Protein AF-A0A7C1CS81-F1 (afdb_monomer_lite)

Radius of gyration: 19.19 Å; chains: 1; bounding box: 36×23×57 Å

Sequence (75 aa):
MSWYLVFISLNLINFLQFNQNRLIMYKCKVCGYIYDENIGDPDRGIPAGIPFEDLPDNWHCPVCNVTKDYFEEFK

pLDDT: mean 80.93, std 15.83, range [52.44, 96.06]

Structure (mmCIF, N/CA/C/O backbone):
data_AF-A0A7C1CS81-F1
#
_entry.id   AF-A0A7C1CS81-F1
#
loop_
_atom_site.group_PDB
_atom_site.id
_atom_site.type_symbol
_atom_site.label_atom_id
_atom_site.label_alt_id
_atom_site.label_comp_id
_atom_site.label_asym_id
_atom_site.label_entity_id
_atom_site.label_seq_id
_atom_site.pdbx_PDB_ins_code
_atom_site.Cartn_x
_atom_site.Cartn_y
_atom_site.Cartn_z
_atom_site.occupancy
_atom_site.B_iso_or_equiv
_atom_site.auth_seq_id
_atom_site.auth_comp_id
_atom_site.auth_asym_id
_atom_site.auth_atom_id
_atom_site.pdbx_PDB_model_num
ATOM 1 N N . MET A 1 1 ? -26.245 -14.087 45.875 1.00 54.78 1 MET A N 1
ATOM 2 C CA . MET A 1 1 ? -24.955 -14.804 45.746 1.00 54.78 1 MET A CA 1
ATOM 3 C C . MET A 1 1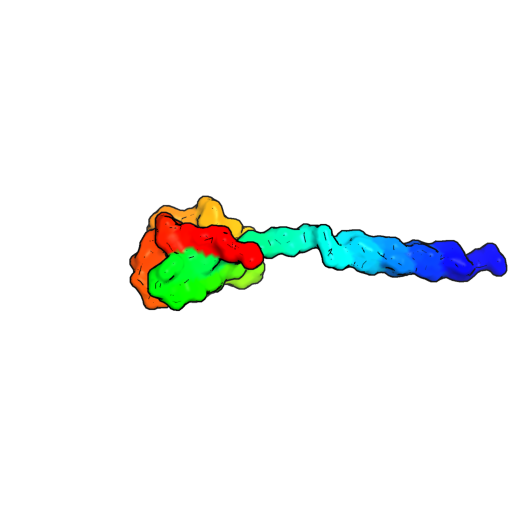 ? -24.817 -15.529 44.401 1.00 54.78 1 MET A C 1
ATOM 5 O O . MET A 1 1 ? -24.336 -16.646 44.359 1.00 54.78 1 MET A O 1
ATOM 9 N N . SER A 1 2 ? -25.223 -14.903 43.288 1.00 59.12 2 SER A N 1
ATOM 10 C CA . SER A 1 2 ? -25.001 -15.460 41.940 1.00 59.12 2 SER A CA 1
ATOM 11 C C . SER A 1 2 ? -25.033 -14.364 40.862 1.00 59.12 2 SER A C 1
ATOM 13 O O . SER A 1 2 ? -25.600 -14.549 39.796 1.00 59.12 2 SER A O 1
ATOM 15 N N . TRP A 1 3 ? -24.477 -13.187 41.176 1.00 52.44 3 TRP A N 1
ATOM 16 C CA . TRP A 1 3 ? -24.281 -12.070 40.230 1.00 52.44 3 TRP A CA 1
ATOM 17 C C . TRP A 1 3 ? -22.799 -11.653 40.122 1.00 52.44 3 TRP A C 1
ATOM 19 O O . TRP A 1 3 ? -22.384 -11.147 39.089 1.00 52.44 3 TRP A O 1
ATOM 29 N N . TYR A 1 4 ? -21.964 -11.950 41.131 1.00 57.69 4 TYR A N 1
ATOM 30 C CA . TYR A 1 4 ? -20.517 -11.666 41.113 1.00 57.69 4 TYR A CA 1
ATOM 31 C C . TYR A 1 4 ? -19.747 -12.457 40.040 1.00 57.69 4 TYR A C 1
ATOM 33 O O . TYR A 1 4 ? -18.824 -11.926 39.431 1.00 57.69 4 TYR A O 1
ATOM 41 N N . LEU A 1 5 ? -20.144 -13.705 39.765 1.00 57.69 5 LEU A N 1
ATOM 42 C CA . LEU A 1 5 ? -19.481 -14.550 38.762 1.00 57.69 5 LEU A CA 1
ATOM 43 C C . LEU A 1 5 ? -19.724 -14.067 37.319 1.00 57.69 5 LEU A C 1
ATOM 45 O O . LEU A 1 5 ? -18.858 -14.249 36.471 1.00 57.69 5 LEU A O 1
ATOM 49 N N . VAL A 1 6 ? -20.850 -13.388 37.057 1.00 57.69 6 VAL A N 1
ATOM 50 C CA . VAL A 1 6 ? -21.189 -12.836 35.729 1.00 57.69 6 VAL A CA 1
ATOM 51 C C . VAL A 1 6 ? -20.406 -11.543 35.435 1.00 57.69 6 VAL A C 1
ATOM 53 O O . VAL A 1 6 ? -20.038 -11.273 34.294 1.00 57.69 6 VAL A O 1
ATOM 56 N N . PHE A 1 7 ? -20.080 -10.754 36.466 1.00 53.19 7 PHE A N 1
ATOM 57 C CA . PHE A 1 7 ? -19.259 -9.540 36.327 1.00 53.19 7 PHE A CA 1
ATOM 58 C C . PHE A 1 7 ? -17.766 -9.836 36.103 1.00 53.19 7 PHE A C 1
ATOM 60 O O . PHE A 1 7 ? -17.086 -9.089 35.394 1.00 53.19 7 PHE A O 1
ATOM 67 N N . ILE A 1 8 ? -17.247 -10.935 36.660 1.00 57.72 8 ILE A N 1
ATOM 68 C CA . ILE A 1 8 ? -15.848 -11.351 36.458 1.00 57.72 8 ILE A CA 1
ATOM 69 C C . ILE A 1 8 ? -15.638 -11.888 35.029 1.00 57.72 8 ILE A C 1
ATOM 71 O O . ILE A 1 8 ? -14.603 -11.617 34.423 1.00 57.72 8 ILE A O 1
ATOM 75 N N . SER A 1 9 ? -16.632 -12.561 34.432 1.00 57.69 9 SER A N 1
ATOM 76 C CA . SER A 1 9 ? -16.526 -13.067 33.054 1.00 57.69 9 SER A CA 1
ATOM 77 C C . SER A 1 9 ? -16.515 -11.968 31.984 1.00 57.69 9 SER A C 1
ATOM 79 O O . SER A 1 9 ? -15.833 -12.118 30.976 1.00 57.69 9 SER A O 1
ATOM 81 N N . LEU A 1 10 ? -17.198 -10.837 32.195 1.00 54.88 10 LEU A N 1
ATOM 82 C CA . LEU A 1 10 ? -17.208 -9.716 31.235 1.00 54.88 10 LEU A CA 1
ATOM 83 C C . LEU A 1 10 ? -15.869 -8.958 31.164 1.00 54.88 10 LEU A C 1
ATOM 85 O O . LEU A 1 10 ? -15.538 -8.383 30.129 1.00 54.88 10 LEU A O 1
ATOM 89 N N . ASN A 1 11 ? -15.068 -8.987 32.232 1.00 56.03 11 ASN A N 1
ATOM 90 C CA . ASN A 1 11 ? -13.732 -8.382 32.242 1.00 56.03 11 ASN A CA 1
ATOM 91 C C . ASN A 1 11 ? -12.677 -9.248 31.525 1.00 56.03 11 ASN A C 1
ATOM 93 O O . ASN A 1 11 ? -11.693 -8.713 31.025 1.00 56.03 11 ASN A O 1
ATOM 97 N N . LEU A 1 12 ? -12.898 -10.564 31.407 1.00 56.31 12 LEU A N 1
ATOM 98 C CA . LEU A 1 12 ? -12.035 -11.471 30.636 1.00 56.31 12 LEU A CA 1
ATOM 99 C C . LEU A 1 12 ? -12.323 -11.425 29.130 1.00 56.31 12 LEU A C 1
ATOM 101 O O . LEU A 1 12 ? -11.394 -11.511 28.331 1.00 56.31 12 LEU A O 1
ATOM 105 N N . ILE A 1 13 ? -13.585 -11.238 28.732 1.00 57.88 13 ILE A N 1
ATOM 106 C CA . ILE A 1 13 ? -13.956 -11.127 27.311 1.00 57.88 13 ILE A CA 1
ATOM 107 C C . ILE A 1 13 ? -13.326 -9.866 26.690 1.00 57.88 13 ILE A C 1
ATOM 109 O O . ILE A 1 13 ? -12.750 -9.937 25.610 1.00 57.88 13 ILE A O 1
ATOM 113 N N . ASN A 1 14 ? -13.308 -8.743 27.421 1.00 54.16 14 ASN A N 1
ATOM 114 C CA . ASN A 1 14 ? -12.617 -7.518 26.992 1.00 54.16 14 ASN A CA 1
ATOM 115 C C . ASN A 1 14 ? -11.080 -7.648 26.943 1.00 54.16 14 ASN A C 1
ATOM 117 O O . ASN A 1 14 ? -10.426 -6.878 26.245 1.00 54.16 14 ASN A O 1
ATOM 121 N N . PHE A 1 15 ? -10.489 -8.610 27.662 1.00 58.28 15 PHE A N 1
ATOM 122 C CA . PHE A 1 15 ? -9.038 -8.823 27.692 1.00 58.28 15 PHE A CA 1
ATOM 123 C C . PHE A 1 15 ? -8.535 -9.626 26.477 1.00 58.28 15 PHE A C 1
ATOM 125 O O . PHE A 1 15 ? -7.416 -9.410 26.020 1.00 58.28 15 PHE A O 1
ATOM 132 N N . LEU A 1 16 ? -9.368 -10.507 25.907 1.00 60.41 16 LEU A N 1
ATOM 133 C CA . LEU A 1 16 ? -9.007 -11.335 24.745 1.00 60.41 16 LEU A CA 1
ATOM 134 C C . LEU A 1 16 ? -9.091 -10.598 23.396 1.00 60.41 16 LEU A C 1
ATOM 136 O O . LEU A 1 16 ? -8.451 -11.024 22.441 1.00 60.41 16 LEU A O 1
ATOM 140 N N . GLN A 1 17 ? -9.829 -9.487 23.301 1.00 56.88 17 GLN A N 1
ATOM 141 C CA . GLN A 1 17 ? -9.930 -8.687 22.067 1.00 56.88 17 GLN A CA 1
ATOM 142 C C . GLN A 1 17 ? -8.952 -7.507 21.996 1.00 56.88 17 GLN A C 1
ATOM 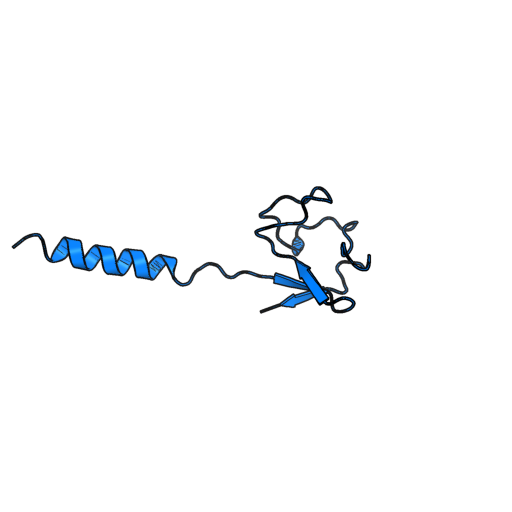144 O O . GLN A 1 17 ? -8.824 -6.892 20.941 1.00 56.88 17 GLN A O 1
ATOM 149 N N . PHE A 1 18 ? -8.229 -7.193 23.077 1.00 53.59 18 PHE A N 1
ATOM 150 C CA . PHE A 1 18 ? -7.374 -6.000 23.128 1.00 53.59 18 PHE A CA 1
ATOM 151 C C . PHE A 1 18 ? -5.944 -6.210 22.586 1.00 53.59 18 PHE A C 1
ATOM 153 O O . PHE A 1 18 ? -5.155 -5.269 22.577 1.00 53.59 18 PHE A O 1
ATOM 160 N N . ASN A 1 19 ? -5.556 -7.418 22.150 1.00 64.00 19 ASN A N 1
ATOM 161 C CA . ASN A 1 19 ? -4.157 -7.676 21.767 1.00 64.00 19 ASN A CA 1
ATOM 162 C C . ASN A 1 19 ? -3.951 -8.806 20.739 1.00 64.00 19 ASN A C 1
ATOM 164 O O . ASN A 1 19 ? -3.084 -9.646 20.947 1.00 64.00 19 ASN A O 1
ATOM 168 N N . GLN A 1 20 ? -4.733 -8.892 19.653 1.00 62.44 20 GLN A N 1
ATOM 169 C CA . GLN A 1 20 ? -4.483 -9.928 18.625 1.00 62.44 20 GLN A CA 1
ATOM 170 C C . GLN A 1 20 ? -4.716 -9.545 17.154 1.00 62.44 20 GLN A C 1
ATOM 172 O O . GLN A 1 20 ? -4.758 -10.436 16.317 1.00 62.44 20 GLN A O 1
ATOM 177 N N . ASN A 1 21 ? -4.736 -8.263 16.781 1.00 59.78 21 ASN A N 1
ATOM 178 C CA . ASN A 1 21 ? -4.567 -7.902 15.366 1.00 59.78 21 ASN A CA 1
ATOM 179 C C . ASN A 1 21 ? -3.162 -7.352 15.154 1.00 59.78 21 ASN A C 1
ATOM 181 O O . ASN A 1 21 ? -2.913 -6.161 15.330 1.00 59.78 21 ASN A O 1
ATOM 185 N N . ARG A 1 22 ? -2.221 -8.233 14.799 1.00 63.56 22 ARG A N 1
ATOM 186 C CA . ARG A 1 22 ? -0.941 -7.791 14.244 1.00 63.56 22 ARG A CA 1
ATOM 187 C C . ARG A 1 22 ? -1.232 -7.234 12.851 1.00 63.56 22 ARG A C 1
ATOM 189 O O . ARG A 1 22 ? -1.338 -7.997 11.903 1.00 63.56 22 ARG A O 1
ATOM 196 N N . LEU A 1 23 ? -1.404 -5.921 12.766 1.00 69.38 23 LEU A N 1
ATOM 197 C CA . LEU A 1 23 ? -1.543 -5.204 11.505 1.00 69.38 23 LEU A CA 1
ATOM 198 C C . LEU A 1 23 ? -0.161 -5.119 10.861 1.00 69.38 23 LEU A C 1
ATOM 200 O O . LEU A 1 23 ? 0.680 -4.346 11.315 1.00 69.38 23 LEU A O 1
ATOM 204 N N . ILE A 1 24 ? 0.103 -5.966 9.868 1.00 79.19 24 ILE A N 1
ATOM 205 C CA . ILE A 1 24 ? 1.328 -5.878 9.079 1.00 79.19 24 ILE A CA 1
ATOM 206 C C . ILE A 1 24 ? 1.043 -4.862 7.977 1.00 79.19 24 ILE A C 1
ATOM 208 O O . ILE A 1 24 ? 0.230 -5.096 7.092 1.00 79.19 24 ILE A O 1
ATOM 212 N N . MET A 1 25 ? 1.649 -3.684 8.086 1.00 88.69 25 MET A N 1
ATOM 213 C CA . MET A 1 25 ? 1.536 -2.639 7.073 1.00 88.69 25 MET A CA 1
ATOM 214 C C . MET A 1 25 ? 2.824 -2.594 6.266 1.00 88.69 25 MET A C 1
ATOM 216 O O . MET A 1 25 ? 3.895 -2.894 6.790 1.00 88.69 25 MET A O 1
ATOM 220 N N . TYR A 1 26 ? 2.745 -2.189 5.002 1.00 93.94 26 TYR A N 1
ATOM 221 C CA . TYR A 1 26 ? 3.928 -2.060 4.153 1.00 93.94 26 TYR A CA 1
ATOM 222 C C . TYR A 1 26 ? 4.071 -0.630 3.671 1.00 93.94 26 TYR A C 1
ATOM 224 O O . TYR A 1 26 ? 3.156 -0.070 3.072 1.00 93.94 26 TYR A O 1
ATOM 232 N N . LYS A 1 27 ? 5.234 -0.027 3.901 1.00 94.94 27 LYS A N 1
ATOM 233 C CA . LYS A 1 27 ? 5.523 1.343 3.491 1.00 94.94 27 LYS A CA 1
ATOM 234 C C . LYS A 1 27 ? 6.444 1.363 2.281 1.00 94.94 27 LYS A C 1
ATOM 236 O O . LYS A 1 27 ? 7.496 0.734 2.264 1.00 94.94 27 LYS A O 1
ATOM 241 N N . CYS A 1 28 ? 6.083 2.145 1.275 1.00 96.06 28 CYS A N 1
ATOM 242 C CA . CYS A 1 28 ? 6.934 2.419 0.131 1.00 96.06 28 CYS A CA 1
ATOM 243 C C . CYS A 1 28 ? 8.108 3.317 0.547 1.00 96.06 28 CYS A C 1
ATOM 245 O O . CYS A 1 28 ? 7.903 4.454 0.979 1.00 96.06 28 CYS A O 1
ATOM 247 N N . LYS A 1 29 ? 9.345 2.860 0.332 1.00 95.94 29 LYS A N 1
ATOM 248 C CA . LYS A 1 29 ? 10.576 3.617 0.631 1.00 95.94 29 LYS A CA 1
ATOM 249 C C . LYS A 1 29 ? 10.760 4.861 -0.241 1.00 95.94 29 LYS A C 1
ATOM 251 O O . LYS A 1 29 ? 11.525 5.749 0.116 1.00 95.94 29 LYS A O 1
ATOM 256 N N . VAL A 1 30 ? 10.086 4.919 -1.392 1.00 95.62 30 VAL A N 1
ATOM 257 C CA . VAL A 1 30 ? 10.268 5.980 -2.398 1.00 95.62 30 VAL A CA 1
ATOM 258 C C . VAL A 1 30 ? 9.332 7.161 -2.159 1.00 95.62 30 VAL A C 1
ATOM 260 O O . VAL A 1 30 ? 9.777 8.304 -2.175 1.00 95.62 30 VAL A O 1
ATOM 263 N N . CYS A 1 31 ? 8.039 6.902 -1.939 1.00 96.00 31 CYS A N 1
ATOM 264 C CA . CYS A 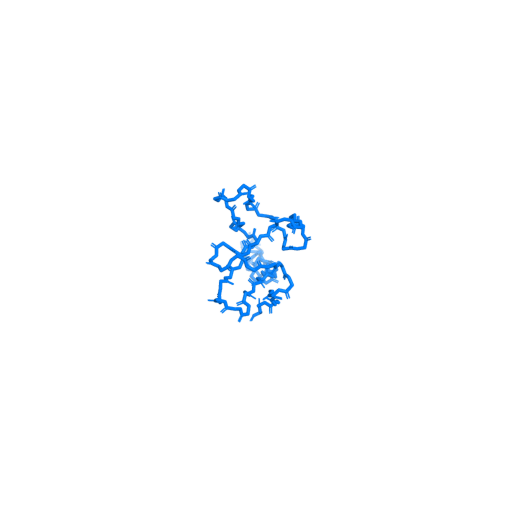1 31 ? 7.032 7.957 -1.770 1.00 96.00 31 CYS A CA 1
ATOM 265 C C . CYS A 1 31 ? 6.397 8.007 -0.374 1.00 96.00 31 CYS A C 1
ATOM 267 O O . CYS A 1 31 ? 5.707 8.970 -0.058 1.00 96.00 31 CYS A O 1
ATOM 269 N N . GLY A 1 32 ? 6.602 6.984 0.460 1.00 94.06 32 GLY A N 1
ATOM 270 C CA . GLY A 1 32 ? 6.004 6.899 1.790 1.00 94.06 32 GLY A CA 1
ATOM 271 C C . GLY A 1 32 ? 4.561 6.391 1.836 1.00 94.06 32 GLY A C 1
ATOM 272 O O . GLY A 1 32 ? 3.985 6.404 2.919 1.00 94.06 32 GLY A O 1
ATOM 273 N N . TYR A 1 33 ? 3.984 5.936 0.716 1.00 94.38 33 TYR A N 1
ATOM 274 C CA . TYR A 1 33 ? 2.668 5.280 0.694 1.00 94.38 33 TYR A CA 1
ATOM 275 C C . TYR A 1 33 ? 2.633 4.066 1.631 1.00 94.38 33 TYR A C 1
ATOM 277 O O . TYR A 1 33 ? 3.592 3.297 1.647 1.00 94.38 33 TYR A O 1
ATOM 285 N N . ILE A 1 34 ? 1.539 3.885 2.373 1.00 93.56 34 ILE A N 1
ATOM 286 C CA . ILE A 1 34 ? 1.335 2.764 3.297 1.00 93.56 34 ILE A CA 1
ATOM 287 C C . ILE A 1 34 ? 0.211 1.888 2.744 1.00 93.56 34 ILE A C 1
ATOM 289 O O . ILE A 1 34 ? -0.907 2.363 2.560 1.00 93.56 34 ILE A O 1
ATOM 293 N N . TYR A 1 35 ? 0.524 0.623 2.483 1.00 92.81 35 TYR A N 1
ATOM 294 C CA . TYR A 1 35 ? -0.447 -0.413 2.171 1.00 92.81 35 TYR A CA 1
ATOM 295 C C . TYR A 1 35 ? -1.011 -0.985 3.477 1.00 92.81 35 TYR A C 1
ATOM 297 O O . TYR A 1 35 ? -0.250 -1.484 4.312 1.00 92.81 35 TYR A O 1
ATOM 305 N N . ASP A 1 36 ? -2.330 -0.884 3.644 1.00 91.38 36 ASP A N 1
ATOM 306 C CA . ASP A 1 36 ? -3.086 -1.471 4.753 1.00 91.38 36 ASP A CA 1
ATOM 307 C C . ASP A 1 36 ? -3.884 -2.663 4.227 1.00 91.38 36 ASP A C 1
ATOM 309 O O . ASP A 1 36 ? -4.774 -2.502 3.392 1.00 91.38 36 ASP A O 1
ATOM 313 N N . GLU A 1 37 ? -3.590 -3.853 4.743 1.00 90.00 37 GLU A N 1
ATOM 314 C CA . GLU A 1 37 ? -4.255 -5.094 4.348 1.00 90.00 37 GLU A CA 1
ATOM 315 C C . GLU A 1 37 ? -5.765 -5.054 4.614 1.00 90.00 37 GLU A C 1
ATOM 317 O O . GLU A 1 37 ? -6.518 -5.668 3.872 1.00 90.00 37 GLU A O 1
ATOM 322 N N . ASN A 1 38 ? -6.256 -4.295 5.603 1.00 88.38 38 ASN A N 1
ATOM 323 C CA . ASN A 1 38 ? -7.696 -4.178 5.885 1.00 88.38 38 ASN A CA 1
ATOM 324 C C . ASN A 1 38 ? -8.437 -3.287 4.892 1.00 88.38 38 ASN A C 1
ATOM 326 O O . ASN A 1 38 ? -9.666 -3.302 4.859 1.00 88.38 38 ASN A O 1
ATOM 330 N N . ILE A 1 39 ? -7.707 -2.476 4.134 1.00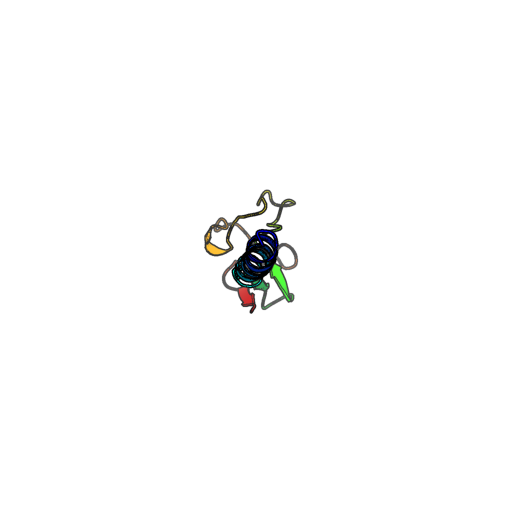 89.06 39 ILE A N 1
ATOM 331 C CA . ILE A 1 39 ? -8.268 -1.585 3.121 1.00 89.06 39 ILE A CA 1
ATOM 332 C C . ILE A 1 39 ? -8.039 -2.191 1.735 1.00 89.06 39 ILE A C 1
ATOM 334 O O . ILE A 1 39 ? -8.941 -2.162 0.898 1.00 89.06 39 ILE A O 1
ATOM 338 N N . GLY A 1 40 ? -6.863 -2.782 1.515 1.00 90.50 40 GLY A N 1
ATOM 339 C CA . GLY A 1 40 ? -6.405 -3.209 0.202 1.00 90.50 40 GLY A CA 1
ATOM 340 C C . GLY A 1 40 ? -6.140 -2.011 -0.711 1.00 90.50 40 GLY A C 1
ATOM 341 O O . GLY A 1 40 ? -5.736 -0.934 -0.272 1.00 90.50 40 GLY A O 1
ATOM 342 N N . ASP A 1 41 ? -6.389 -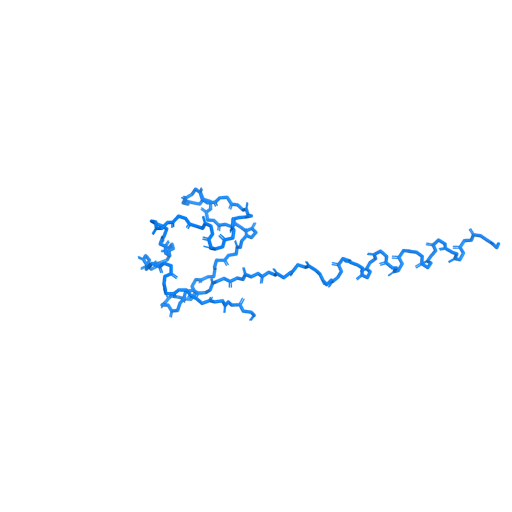2.203 -2.001 1.00 90.19 41 ASP A N 1
ATOM 343 C CA . ASP A 1 41 ? -6.284 -1.181 -3.045 1.00 90.19 41 ASP A CA 1
ATOM 344 C C . ASP A 1 41 ? -7.469 -1.340 -4.023 1.00 90.19 41 ASP A C 1
ATOM 346 O O . ASP A 1 41 ? -7.321 -1.902 -5.118 1.00 90.19 41 ASP A O 1
ATOM 350 N N . PRO A 1 42 ? -8.685 -0.918 -3.614 1.00 89.00 42 PRO A N 1
ATOM 351 C CA . PRO A 1 42 ? -9.909 -1.153 -4.380 1.00 89.00 42 PRO A CA 1
ATOM 352 C C . PRO A 1 42 ? -9.898 -0.456 -5.744 1.00 89.00 42 PRO A C 1
ATOM 354 O O . PRO A 1 42 ? -10.490 -0.972 -6.692 1.00 89.00 42 PRO A O 1
ATOM 357 N N . ASP A 1 43 ? -9.172 0.657 -5.876 1.00 88.25 43 ASP A N 1
ATOM 358 C CA . ASP A 1 43 ? -9.015 1.388 -7.137 1.00 88.25 43 ASP A CA 1
ATOM 359 C C . ASP A 1 43 ? -8.279 0.557 -8.200 1.00 88.25 43 ASP A C 1
ATOM 361 O O . ASP A 1 43 ? -8.500 0.728 -9.401 1.00 88.25 43 ASP A O 1
ATOM 365 N N . ARG A 1 44 ? -7.427 -0.381 -7.766 1.00 84.88 44 ARG A N 1
ATOM 366 C CA . ARG A 1 44 ? -6.694 -1.321 -8.628 1.00 84.88 44 ARG A CA 1
ATOM 367 C C . ARG A 1 44 ? -7.256 -2.742 -8.596 1.00 84.88 44 ARG A C 1
ATOM 369 O O . ARG A 1 44 ? -6.649 -3.650 -9.160 1.00 84.88 44 ARG A O 1
ATOM 376 N N . GLY A 1 45 ? -8.419 -2.937 -7.974 1.00 88.56 45 GLY A N 1
ATOM 377 C CA . GLY A 1 45 ? -9.084 -4.235 -7.885 1.00 88.56 45 GLY A CA 1
ATOM 378 C C . GLY A 1 45 ? -8.511 -5.173 -6.821 1.00 88.56 45 GLY A C 1
ATOM 379 O O . GLY A 1 45 ? -8.766 -6.374 -6.887 1.00 88.56 45 GLY A O 1
ATOM 380 N N . ILE A 1 46 ? -7.762 -4.653 -5.845 1.00 91.25 46 ILE A N 1
ATOM 381 C CA . ILE A 1 46 ? -7.314 -5.412 -4.674 1.00 91.25 46 ILE A CA 1
ATOM 382 C C . ILE A 1 46 ? -8.313 -5.170 -3.532 1.00 91.25 46 ILE A C 1
ATOM 384 O O . ILE A 1 46 ? -8.367 -4.062 -2.995 1.00 91.25 46 ILE A O 1
ATOM 388 N N . PRO A 1 47 ? -9.129 -6.163 -3.148 1.00 90.38 47 PRO A N 1
ATOM 389 C CA . PRO A 1 47 ? -10.062 -6.004 -2.042 1.00 90.38 47 PRO A CA 1
ATOM 390 C C . PRO A 1 47 ? -9.339 -5.937 -0.690 1.00 90.38 47 PRO A C 1
ATOM 392 O O . PRO A 1 47 ? -8.189 -6.348 -0.546 1.00 90.38 47 PRO A O 1
ATOM 395 N N . ALA A 1 48 ? -10.063 -5.466 0.323 1.00 90.88 48 ALA A N 1
ATOM 396 C CA . ALA A 1 48 ? -9.667 -5.593 1.717 1.00 90.88 48 ALA A CA 1
ATOM 397 C C . ALA A 1 48 ? -9.438 -7.064 2.116 1.00 90.88 48 ALA A C 1
ATOM 399 O O . ALA A 1 48 ? -10.178 -7.959 1.705 1.00 90.88 48 ALA A O 1
ATOM 400 N N . GLY A 1 49 ? -8.446 -7.291 2.968 1.00 88.56 49 GLY A N 1
ATOM 401 C CA . GLY A 1 49 ? -8.034 -8.584 3.509 1.00 88.56 49 GLY A CA 1
ATOM 402 C C . GLY A 1 49 ? -6.925 -9.286 2.723 1.00 88.56 49 GLY A C 1
ATOM 403 O O . GLY A 1 49 ? -6.573 -10.405 3.085 1.00 88.56 49 GLY A O 1
ATOM 404 N N . ILE A 1 50 ? -6.389 -8.671 1.662 1.00 90.00 50 ILE A N 1
ATOM 405 C CA . ILE A 1 50 ? -5.281 -9.243 0.888 1.00 90.00 50 ILE A CA 1
ATOM 406 C C . ILE A 1 50 ? -3.950 -8.861 1.547 1.00 90.00 50 ILE A C 1
ATOM 408 O O . ILE A 1 50 ? -3.631 -7.666 1.601 1.00 90.00 50 ILE A O 1
ATOM 412 N N . PRO A 1 51 ? -3.158 -9.834 2.031 1.00 90.06 51 PRO A N 1
ATOM 413 C CA . PRO A 1 51 ? -1.840 -9.540 2.565 1.00 90.06 51 PRO A CA 1
ATOM 414 C C . PRO A 1 51 ? -0.904 -9.079 1.449 1.00 90.06 51 PRO A C 1
ATOM 416 O O . PRO A 1 51 ? -1.069 -9.443 0.283 1.00 90.06 51 PRO A O 1
ATOM 419 N N . PHE A 1 52 ? 0.101 -8.277 1.795 1.00 90.12 52 PHE A N 1
ATOM 420 C CA . PHE A 1 52 ? 1.031 -7.733 0.795 1.00 90.12 52 PHE A CA 1
ATOM 421 C C . PHE A 1 52 ? 1.774 -8.830 0.015 1.00 90.12 52 PHE A C 1
ATOM 423 O O . PHE A 1 52 ? 2.075 -8.662 -1.166 1.00 90.12 52 PHE A O 1
ATOM 430 N N . GLU A 1 53 ? 2.042 -9.967 0.663 1.00 88.94 53 GLU A N 1
ATOM 431 C CA . GLU A 1 53 ? 2.682 -11.137 0.048 1.00 88.94 53 GLU A CA 1
ATOM 432 C C . GLU A 1 53 ? 1.823 -11.775 -1.058 1.00 88.94 53 GLU A C 1
ATOM 434 O O . GLU A 1 53 ? 2.377 -12.271 -2.039 1.00 88.94 53 GLU A O 1
ATOM 439 N N . ASP A 1 54 ? 0.492 -11.686 -0.953 1.00 91.50 54 ASP A N 1
ATOM 440 C CA . ASP A 1 54 ? -0.459 -12.236 -1.932 1.00 91.50 54 ASP A CA 1
ATOM 441 C C . ASP A 1 54 ? -0.805 -11.243 -3.054 1.00 91.50 54 ASP A C 1
ATOM 443 O O . ASP A 1 54 ? -1.569 -11.565 -3.971 1.00 91.50 54 ASP A O 1
ATOM 447 N N . LEU A 1 55 ? -0.257 -10.023 -3.020 1.00 90.69 55 LEU A N 1
ATOM 448 C CA . LEU A 1 55 ? -0.444 -9.067 -4.108 1.00 90.69 55 LEU A CA 1
ATOM 449 C C . LEU A 1 55 ? 0.142 -9.625 -5.413 1.00 90.69 55 LEU A C 1
ATOM 451 O O . LEU A 1 55 ? 1.244 -10.181 -5.410 1.00 90.69 55 LEU A O 1
ATOM 455 N N . PRO A 1 56 ? -0.516 -9.418 -6.564 1.00 90.69 56 PRO A N 1
ATOM 456 C CA . PRO A 1 56 ? 0.001 -9.894 -7.840 1.00 90.69 56 PRO A CA 1
ATOM 457 C C . PRO A 1 56 ? 1.335 -9.214 -8.193 1.00 90.69 56 PRO A C 1
ATOM 459 O O . PRO A 1 56 ? 1.612 -8.086 -7.789 1.00 90.69 56 PRO A O 1
ATOM 462 N N . ASP A 1 57 ? 2.191 -9.887 -8.964 1.00 88.12 57 ASP A N 1
ATOM 463 C CA . ASP A 1 57 ? 3.530 -9.372 -9.318 1.00 88.12 57 ASP A CA 1
ATOM 464 C C . ASP A 1 57 ? 3.507 -8.127 -10.204 1.00 88.12 57 ASP A C 1
ATOM 466 O O . ASP A 1 57 ? 4.464 -7.358 -10.236 1.00 88.12 57 ASP A O 1
ATOM 470 N N . ASN A 1 58 ? 2.390 -7.906 -10.893 1.00 89.56 58 ASN A N 1
ATOM 471 C CA . ASN A 1 58 ? 2.140 -6.698 -11.669 1.00 89.56 58 ASN A CA 1
ATOM 472 C C . ASN A 1 58 ? 1.614 -5.530 -10.820 1.00 89.56 58 ASN A C 1
ATOM 474 O O . ASN A 1 58 ? 1.312 -4.470 -11.372 1.00 89.56 58 ASN A O 1
ATOM 478 N N . TRP A 1 59 ? 1.444 -5.712 -9.507 1.00 92.94 59 TRP A N 1
ATOM 479 C CA . TRP A 1 59 ? 1.033 -4.626 -8.638 1.00 92.94 59 TRP A CA 1
ATOM 480 C C . TRP A 1 59 ? 2.219 -3.697 -8.383 1.00 92.94 59 TRP A C 1
ATOM 482 O O . TRP A 1 59 ? 3.328 -4.108 -8.033 1.00 92.94 59 TRP A O 1
ATOM 492 N N . HIS A 1 60 ? 1.950 -2.410 -8.550 1.00 94.12 60 HIS A N 1
ATOM 493 C CA . HIS A 1 60 ? 2.901 -1.334 -8.333 1.00 94.12 60 HIS A CA 1
ATOM 494 C C . HIS A 1 60 ? 2.308 -0.333 -7.350 1.00 94.12 60 HIS A C 1
ATOM 496 O O . HIS A 1 60 ? 1.087 -0.188 -7.276 1.00 94.12 60 HIS A O 1
ATOM 502 N N . CYS A 1 61 ? 3.169 0.418 -6.664 1.00 94.44 61 CYS A N 1
ATOM 503 C CA . CYS A 1 61 ? 2.732 1.478 -5.763 1.00 94.44 61 CYS A CA 1
ATOM 504 C C . CYS A 1 61 ? 1.756 2.436 -6.480 1.00 94.44 61 CYS A C 1
ATOM 506 O O . CYS A 1 61 ? 2.104 2.959 -7.545 1.00 94.44 61 CYS A O 1
ATOM 508 N N . PRO A 1 62 ? 0.576 2.731 -5.906 1.00 92.56 62 PRO A N 1
ATOM 509 C CA . PRO A 1 62 ? -0.415 3.588 -6.554 1.00 92.56 62 PRO A CA 1
ATOM 510 C C . PRO A 1 62 ? 0.046 5.041 -6.706 1.00 92.56 62 PRO A C 1
ATOM 512 O O . PRO A 1 62 ? -0.440 5.747 -7.585 1.00 92.56 62 PRO A O 1
ATOM 515 N N . VAL A 1 63 ? 1.014 5.473 -5.892 1.00 93.50 63 VAL A N 1
ATOM 516 C CA . VAL A 1 63 ? 1.521 6.850 -5.878 1.00 93.50 63 VAL A CA 1
ATOM 517 C C . VAL A 1 63 ? 2.707 7.044 -6.827 1.00 93.50 63 VAL A C 1
ATOM 519 O O . VAL A 1 63 ? 2.719 7.997 -7.600 1.00 93.50 63 VAL A O 1
ATOM 522 N N . CYS A 1 64 ? 3.720 6.171 -6.775 1.00 94.94 64 CYS A N 1
ATOM 523 C CA . CYS A 1 64 ? 4.969 6.349 -7.536 1.00 94.94 64 CYS A CA 1
ATOM 524 C C . CYS A 1 64 ? 5.285 5.232 -8.539 1.00 94.94 64 CYS A C 1
ATOM 526 O O . CYS A 1 64 ? 6.324 5.282 -9.192 1.00 94.94 64 CYS A O 1
ATOM 528 N N . ASN A 1 65 ? 4.405 4.239 -8.678 1.00 94.06 65 ASN A N 1
ATOM 529 C CA . ASN A 1 65 ? 4.492 3.168 -9.673 1.00 94.06 65 ASN A CA 1
ATOM 530 C C . ASN A 1 65 ? 5.758 2.288 -9.607 1.00 94.06 65 ASN A C 1
ATOM 532 O O . ASN A 1 65 ? 6.125 1.641 -10.586 1.00 94.06 65 ASN A O 1
ATOM 536 N N . VAL A 1 66 ? 6.428 2.241 -8.455 1.00 95.31 66 VAL A N 1
ATOM 537 C CA . VAL A 1 66 ? 7.536 1.304 -8.204 1.00 95.31 66 VAL A CA 1
ATOM 538 C C . VAL A 1 66 ? 7.013 -0.096 -7.880 1.00 95.31 66 VAL A C 1
ATOM 540 O O . VAL A 1 66 ? 5.865 -0.251 -7.460 1.00 95.31 66 VAL A O 1
ATOM 543 N N . THR A 1 67 ? 7.844 -1.118 -8.085 1.00 94.06 67 THR A N 1
ATOM 544 C CA . THR A 1 67 ? 7.523 -2.520 -7.766 1.00 94.06 67 THR A CA 1
ATOM 545 C C . THR A 1 67 ? 7.436 -2.770 -6.257 1.00 94.06 67 THR A C 1
ATOM 547 O O . THR A 1 67 ? 7.871 -1.947 -5.442 1.00 94.06 67 THR A O 1
ATOM 550 N N . LYS A 1 68 ? 6.899 -3.942 -5.889 1.00 91.62 68 LYS A N 1
ATOM 551 C CA . LYS A 1 68 ? 6.818 -4.439 -4.505 1.00 91.62 68 LYS A CA 1
ATOM 552 C C . LYS A 1 68 ? 8.177 -4.466 -3.784 1.00 91.62 68 LYS A C 1
ATOM 554 O O . LYS A 1 68 ? 8.215 -4.279 -2.575 1.00 91.62 68 LYS A O 1
ATOM 559 N N . ASP A 1 69 ? 9.288 -4.580 -4.515 1.00 93.06 69 ASP A N 1
ATOM 560 C CA . ASP A 1 69 ? 10.656 -4.626 -3.961 1.00 93.06 69 ASP A CA 1
ATOM 561 C C . ASP A 1 69 ? 11.056 -3.362 -3.180 1.00 93.06 69 ASP A C 1
ATOM 563 O O . ASP A 1 69 ? 11.961 -3.381 -2.344 1.00 93.06 69 ASP A O 1
ATOM 567 N N . TYR A 1 70 ? 10.387 -2.241 -3.459 1.00 94.06 70 TYR A N 1
ATOM 568 C CA . TYR A 1 70 ? 10.637 -0.958 -2.804 1.00 94.06 70 TYR A CA 1
ATOM 569 C C . TYR A 1 70 ? 9.790 -0.745 -1.543 1.00 94.06 70 TYR A C 1
ATOM 571 O O . TYR A 1 70 ? 9.805 0.356 -0.983 1.00 94.06 70 TYR A O 1
ATOM 579 N N . PHE A 1 71 ? 9.048 -1.756 -1.094 1.00 94.50 71 PHE A N 1
ATOM 580 C CA . PHE A 1 71 ? 8.286 -1.711 0.148 1.00 94.50 71 PHE A CA 1
ATOM 581 C C . PHE A 1 71 ? 9.066 -2.330 1.314 1.00 94.50 71 PHE A C 1
ATOM 583 O O . PHE A 1 71 ? 9.903 -3.213 1.142 1.00 94.50 71 PHE A O 1
ATOM 590 N N . GLU A 1 72 ? 8.814 -1.830 2.519 1.00 93.94 72 GLU A N 1
ATOM 591 C CA . GLU A 1 72 ? 9.297 -2.388 3.785 1.00 93.94 72 GLU A CA 1
ATOM 592 C C . GLU A 1 72 ? 8.142 -2.630 4.745 1.00 93.94 72 GLU A C 1
ATOM 594 O O . GLU A 1 72 ? 7.156 -1.894 4.722 1.00 93.94 72 GLU A O 1
ATOM 599 N N . GLU A 1 73 ? 8.295 -3.624 5.619 1.00 91.56 73 GLU A N 1
ATOM 600 C CA . GLU A 1 73 ? 7.406 -3.798 6.764 1.00 91.56 73 GLU A CA 1
ATOM 601 C C . GLU A 1 73 ? 7.429 -2.539 7.641 1.00 91.56 73 GLU A C 1
ATOM 603 O O . GLU A 1 73 ? 8.473 -2.115 8.143 1.00 91.56 73 GLU A O 1
ATOM 608 N N . PHE A 1 74 ? 6.252 -1.961 7.839 1.00 86.12 74 PHE A N 1
ATOM 609 C CA . PHE A 1 74 ? 5.992 -0.830 8.707 1.00 86.12 74 PHE A CA 1
ATOM 610 C C . PHE A 1 74 ? 5.325 -1.351 9.984 1.00 86.12 74 PHE A C 1
ATOM 612 O O . PHE A 1 74 ? 4.206 -1.866 9.944 1.00 86.12 74 PHE A O 1
ATOM 619 N N . LYS A 1 75 ? 6.057 -1.268 11.099 1.00 66.88 75 LYS A N 1
ATOM 620 C CA . LYS A 1 75 ? 5.607 -1.648 12.445 1.00 66.88 75 LYS A CA 1
AT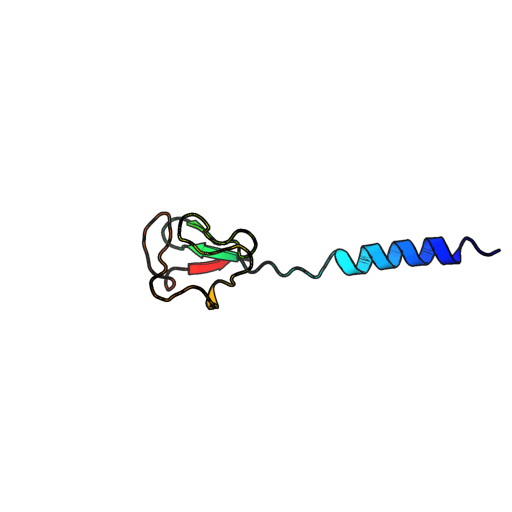OM 621 C C . LYS A 1 75 ? 5.334 -0.417 13.291 1.00 66.88 75 LYS A C 1
ATOM 623 O O . LYS A 1 75 ? 6.125 0.547 13.175 1.00 66.88 75 LYS A O 1
#

Foldseek 3Di:
DPVVVVVVVVVVVVVVPPDPDPFWWKAQQPPGDIATQQCACVVVPGHRNQDLVNDDQCDADPPPRHGSVRIDTDD

Secondary structure (DSSP, 8-state):
--SHHHHHHHHHHHHHSSS-----EEEETTT--EEETTT-BGGGTB-TT--GGGS-TT-B-TTT--BGGGEEEE-